Protein AF-A0A0Q5D9E0-F1 (afdb_monomer)

Radius of gyration: 18.49 Å; Cα contacts (8 Å, |Δi|>4): 14; chains: 1; bounding box: 30×26×56 Å

Solvent-accessible surface area (backbone atoms only — not comparable to full-atom values): 4467 Å² total; per-residue (Å²): 138,83,84,82,87,74,85,89,75,75,97,61,94,70,74,54,61,66,59,54,43,27,58,74,41,78,64,37,59,68,62,37,50,53,50,53,51,51,53,53,51,49,51,52,52,50,50,54,52,49,53,49,34,58,76,71,68,51,91,76,83,75,91,75,94,79,81,132

pLDDT: mean 74.45, std 16.93, range [37.97, 95.25]

Structure (mmCIF, N/CA/C/O backbone):
data_AF-A0A0Q5D9E0-F1
#
_entry.id   AF-A0A0Q5D9E0-F1
#
loop_
_atom_site.group_PDB
_atom_site.id
_atom_site.type_symbol
_atom_site.label_atom_id
_atom_site.label_alt_id
_atom_site.label_comp_id
_atom_site.label_asym_id
_atom_site.label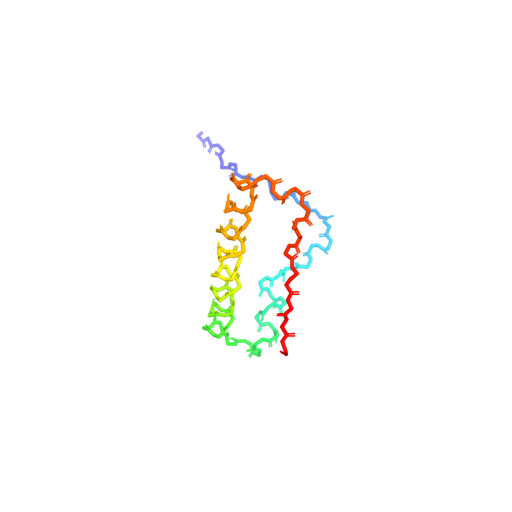_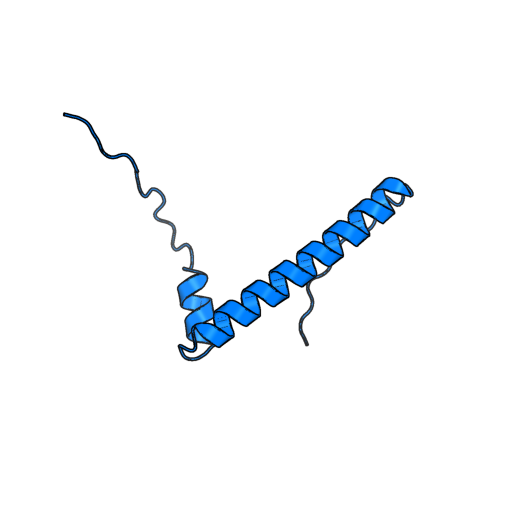entity_id
_atom_site.label_seq_id
_atom_site.pdbx_PDB_ins_code
_atom_site.Cartn_x
_atom_site.Cartn_y
_atom_site.Cartn_z
_atom_site.occupancy
_atom_site.B_iso_or_equiv
_atom_site.auth_seq_id
_atom_site.auth_comp_id
_atom_site.auth_asym_id
_atom_site.auth_atom_id
_atom_site.pdbx_PDB_model_num
ATOM 1 N N . MET A 1 1 ? 19.680 -10.382 35.282 1.00 38.09 1 MET A N 1
ATOM 2 C CA . MET A 1 1 ? 18.968 -10.945 34.113 1.00 38.09 1 MET A CA 1
ATOM 3 C C . MET A 1 1 ? 18.442 -9.766 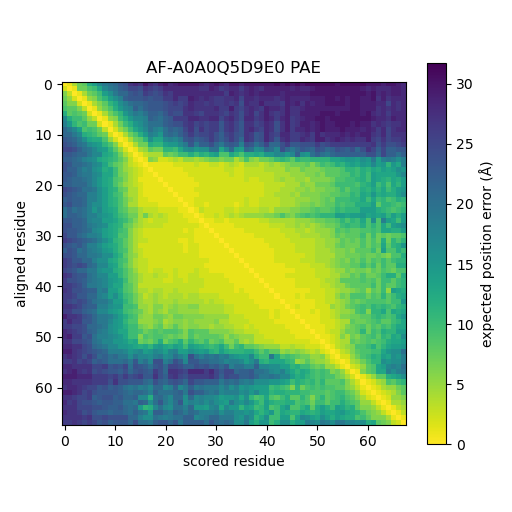33.316 1.00 38.09 1 MET A C 1
ATOM 5 O O . MET A 1 1 ? 17.533 -9.103 33.779 1.00 38.09 1 MET A O 1
ATOM 9 N N . SER A 1 2 ? 19.292 -9.246 32.435 1.00 37.97 2 SER A N 1
ATOM 10 C CA . SER A 1 2 ? 19.211 -9.368 30.966 1.00 37.97 2 SER A CA 1
ATOM 11 C C . SER A 1 2 ? 18.245 -8.366 30.342 1.00 37.97 2 SER A C 1
ATOM 13 O O . SER A 1 2 ? 17.045 -8.396 30.585 1.00 37.97 2 SER A O 1
ATOM 15 N N . ALA A 1 3 ? 18.857 -7.470 29.569 1.00 45.25 3 ALA A N 1
ATOM 16 C CA . ALA A 1 3 ? 18.303 -6.318 28.886 1.00 45.25 3 ALA A CA 1
ATOM 17 C C . ALA A 1 3 ? 17.283 -6.694 27.803 1.00 45.25 3 ALA A C 1
ATOM 19 O O . ALA A 1 3 ? 17.481 -7.665 27.074 1.00 45.25 3 ALA A O 1
ATOM 20 N N . ILE A 1 4 ? 16.257 -5.856 27.648 1.00 52.31 4 ILE A N 1
ATOM 21 C CA . ILE A 1 4 ? 15.454 -5.786 26.429 1.00 52.31 4 ILE A CA 1
ATOM 22 C C . ILE A 1 4 ? 15.944 -4.559 25.657 1.00 52.31 4 ILE A C 1
ATOM 24 O O . ILE A 1 4 ? 15.769 -3.417 26.072 1.00 52.31 4 ILE A O 1
ATOM 28 N N . ILE A 1 5 ? 16.639 -4.857 24.563 1.00 55.00 5 ILE A N 1
ATOM 29 C CA . ILE A 1 5 ? 16.906 -4.002 23.403 1.00 55.00 5 ILE A CA 1
ATOM 30 C C . ILE A 1 5 ? 15.532 -3.481 22.931 1.00 55.00 5 ILE A C 1
ATOM 32 O O . ILE A 1 5 ? 14.598 -4.264 22.827 1.00 55.00 5 ILE A O 1
ATOM 36 N N . GLN A 1 6 ? 15.302 -2.189 22.711 1.00 53.12 6 GLN A N 1
ATOM 37 C CA . GLN A 1 6 ? 15.732 -1.532 21.484 1.00 53.12 6 GLN A CA 1
ATOM 38 C C . GLN A 1 6 ? 15.597 -0.016 21.638 1.00 53.12 6 GLN A C 1
ATOM 40 O O . GLN A 1 6 ? 14.551 0.494 22.036 1.00 53.12 6 GLN A O 1
ATOM 45 N N . ALA A 1 7 ? 16.676 0.691 21.318 1.00 51.22 7 ALA A N 1
ATOM 46 C CA . ALA A 1 7 ? 16.697 2.136 21.230 1.00 51.22 7 ALA A CA 1
ATOM 47 C C . ALA A 1 7 ? 15.732 2.599 20.125 1.00 51.22 7 ALA A C 1
ATOM 49 O O . ALA A 1 7 ? 15.967 2.340 18.947 1.00 51.22 7 ALA A O 1
ATOM 50 N N . VAL A 1 8 ? 14.655 3.290 20.509 1.00 57.81 8 VAL A N 1
ATOM 51 C CA . VAL A 1 8 ? 13.919 4.186 19.609 1.00 57.81 8 VAL A CA 1
ATOM 52 C C . VAL A 1 8 ? 14.801 5.421 19.421 1.00 57.81 8 VAL A C 1
ATOM 54 O O . VAL A 1 8 ? 14.793 6.364 20.205 1.00 57.81 8 VAL A O 1
ATOM 57 N N . THR A 1 9 ? 15.668 5.348 18.420 1.00 59.38 9 THR A N 1
ATOM 58 C CA . THR A 1 9 ? 16.308 6.496 17.775 1.00 59.38 9 THR A CA 1
ATOM 59 C C . THR A 1 9 ? 15.657 6.558 16.398 1.00 59.38 9 THR A C 1
ATOM 61 O O . THR A 1 9 ? 15.746 5.582 15.658 1.00 59.38 9 THR A O 1
ATOM 64 N N . THR A 1 10 ? 14.900 7.595 16.051 1.00 50.59 10 THR A N 1
ATOM 65 C CA . THR A 1 10 ? 15.452 8.911 15.719 1.00 50.59 10 THR A CA 1
ATOM 66 C C . TH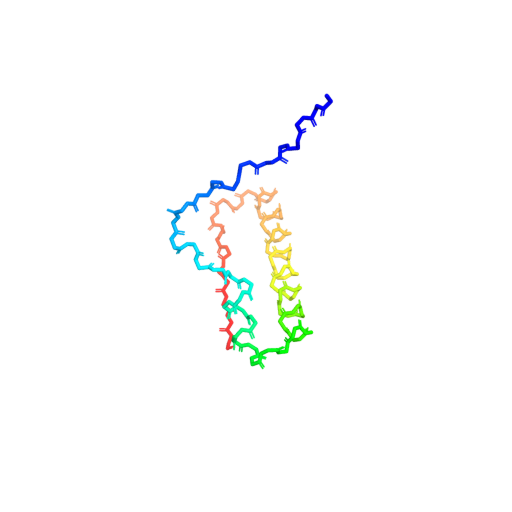R A 1 10 ? 14.369 9.978 15.894 1.00 50.59 10 THR A C 1
ATOM 68 O O . THR A 1 10 ? 13.281 9.854 15.352 1.00 50.59 10 THR A O 1
ATOM 71 N N . ASN A 1 11 ? 14.677 11.026 16.662 1.00 51.62 11 ASN A N 1
ATOM 72 C CA . ASN A 1 11 ? 13.884 12.252 16.736 1.00 51.62 11 ASN A CA 1
ATOM 73 C C . ASN A 1 11 ? 14.145 13.097 15.482 1.00 51.62 11 ASN A C 1
ATOM 75 O O . ASN A 1 11 ? 14.939 14.035 15.519 1.00 51.62 11 ASN A O 1
ATOM 79 N N . ASP A 1 12 ? 13.492 12.744 14.388 1.00 53.00 12 ASP A N 1
ATOM 80 C CA . ASP A 1 12 ? 13.116 13.694 13.346 1.00 53.00 12 ASP A CA 1
ATOM 81 C C . ASP A 1 12 ? 11.585 13.698 13.324 1.00 53.00 12 ASP A C 1
ATOM 83 O O . ASP A 1 12 ? 10.968 12.741 13.795 1.00 53.00 12 ASP A O 1
ATOM 87 N N . VAL A 1 13 ? 10.936 14.748 12.834 1.00 53.66 13 VAL A N 1
ATOM 88 C CA . VAL A 1 13 ? 9.475 14.726 12.622 1.00 53.66 13 VAL A CA 1
ATOM 89 C C . VAL A 1 13 ? 9.202 13.841 11.400 1.00 53.66 13 VAL A C 1
ATOM 91 O O . VAL A 1 13 ? 8.824 14.301 10.326 1.00 53.66 13 VAL A O 1
ATOM 94 N N . GLU A 1 14 ? 9.508 12.557 11.547 1.00 55.41 14 GLU A N 1
ATOM 95 C CA . GLU A 1 14 ? 9.212 11.488 10.620 1.00 55.41 14 GLU A CA 1
ATOM 96 C C . GLU A 1 14 ? 7.697 11.351 10.685 1.00 55.41 14 GLU A C 1
ATOM 98 O O . GLU A 1 14 ? 7.146 10.842 11.659 1.00 55.41 14 GLU A O 1
ATOM 103 N N . ILE A 1 15 ? 7.016 11.973 9.718 1.00 65.88 15 ILE A N 1
ATOM 104 C CA . ILE A 1 15 ? 5.565 11.896 9.576 1.00 65.88 15 ILE A CA 1
ATOM 105 C C . ILE A 1 15 ? 5.195 10.427 9.731 1.00 65.88 15 ILE A C 1
ATOM 107 O O . ILE A 1 15 ? 5.610 9.613 8.905 1.00 65.88 15 ILE A O 1
ATOM 111 N N . ASP A 1 16 ? 4.437 10.093 10.778 1.00 84.69 16 ASP A N 1
ATOM 112 C CA . ASP A 1 16 ? 3.932 8.740 10.938 1.00 84.69 16 ASP A CA 1
ATOM 113 C C . ASP A 1 16 ? 3.003 8.474 9.752 1.00 84.69 16 ASP A C 1
ATOM 115 O O . ASP A 1 16 ? 1.864 8.943 9.675 1.00 84.69 16 ASP A O 1
ATOM 119 N N . HIS A 1 17 ? 3.543 7.770 8.761 1.00 83.12 17 HIS A N 1
ATOM 120 C CA . HIS A 1 17 ? 2.848 7.471 7.524 1.00 83.12 17 HIS A CA 1
ATOM 121 C C . HIS A 1 17 ? 1.603 6.625 7.780 1.00 83.12 17 HIS A C 1
ATOM 123 O O . HIS A 1 17 ? 0.657 6.714 6.998 1.00 83.12 17 HIS A O 1
ATOM 129 N N . ALA A 1 18 ? 1.570 5.844 8.865 1.00 84.25 18 ALA A N 1
ATOM 130 C CA . ALA A 1 18 ? 0.387 5.092 9.247 1.00 84.25 18 ALA A CA 1
ATOM 131 C C . ALA A 1 18 ? -0.706 6.031 9.772 1.00 84.25 18 ALA A C 1
ATOM 133 O O . ALA A 1 18 ? -1.847 5.929 9.320 1.00 84.25 18 ALA A O 1
ATOM 134 N N . GLU A 1 19 ? -0.365 6.985 10.644 1.00 87.50 19 GLU A N 1
ATOM 135 C CA . GLU A 1 19 ? -1.321 7.995 11.124 1.00 87.50 19 GLU A CA 1
ATOM 136 C C . GLU A 1 19 ? -1.815 8.902 9.990 1.00 87.50 19 GLU A C 1
ATOM 138 O O . GLU A 1 19 ? -3.019 9.129 9.860 1.00 87.50 19 GLU A O 1
ATOM 143 N N . ALA A 1 20 ? -0.917 9.366 9.116 1.00 87.88 20 ALA A N 1
ATOM 144 C CA . ALA A 1 20 ? -1.275 10.196 7.966 1.00 87.88 20 ALA A CA 1
ATOM 145 C C . ALA A 1 20 ? -2.184 9.450 6.974 1.00 87.88 20 ALA A C 1
ATOM 147 O O . ALA A 1 20 ? -3.157 10.015 6.468 1.00 87.88 20 ALA A O 1
ATOM 148 N N . LEU A 1 21 ? -1.903 8.169 6.719 1.00 88.44 21 LEU A N 1
ATOM 149 C CA . LEU A 1 21 ? -2.734 7.331 5.860 1.00 88.44 21 LEU A CA 1
ATOM 150 C C . LEU A 1 21 ? -4.101 7.060 6.495 1.00 88.44 21 LEU A C 1
ATOM 152 O O . LEU A 1 21 ? -5.114 7.107 5.798 1.00 88.44 21 LEU A O 1
ATOM 156 N N . LEU A 1 22 ? -4.146 6.790 7.800 1.00 91.69 22 LEU A N 1
ATOM 157 C CA . LEU A 1 22 ? -5.394 6.555 8.518 1.00 91.69 22 LEU A CA 1
ATOM 158 C C . LEU A 1 22 ? -6.264 7.819 8.541 1.00 91.69 22 LEU A C 1
ATOM 160 O O . LEU A 1 22 ? -7.466 7.735 8.290 1.00 91.69 22 LEU A O 1
ATOM 164 N N . ALA A 1 23 ? -5.656 8.990 8.750 1.00 91.94 23 ALA A N 1
ATOM 165 C CA . ALA A 1 23 ? -6.333 10.281 8.659 1.00 91.94 23 ALA A CA 1
ATOM 166 C C . ALA A 1 23 ? -6.887 10.544 7.248 1.00 91.94 23 ALA A C 1
ATOM 168 O O . ALA A 1 23 ? -8.018 11.006 7.113 1.00 91.94 23 ALA A O 1
ATOM 169 N N . ALA A 1 24 ? -6.140 10.184 6.198 1.00 90.69 24 ALA A N 1
ATOM 170 C CA . ALA A 1 24 ? -6.593 10.300 4.808 1.00 90.69 24 ALA A CA 1
ATOM 171 C C . ALA A 1 24 ? -7.783 9.381 4.462 1.00 90.69 24 ALA A C 1
ATOM 173 O O . ALA A 1 24 ? -8.475 9.633 3.480 1.00 90.69 24 ALA A O 1
ATOM 174 N N . HIS A 1 25 ? -8.027 8.337 5.261 1.00 93.31 25 HIS A N 1
ATOM 175 C CA . HIS A 1 25 ? -9.179 7.437 5.133 1.00 93.31 25 HIS A CA 1
ATOM 176 C C . HIS A 1 25 ? -10.231 7.678 6.227 1.00 93.31 25 HIS A C 1
ATOM 178 O O . HIS A 1 25 ? -11.009 6.778 6.530 1.00 93.31 25 HIS A O 1
ATOM 184 N N . GLU A 1 26 ? -10.242 8.862 6.851 1.00 91.44 26 GLU A N 1
ATOM 185 C CA . GLU A 1 26 ? -11.220 9.247 7.884 1.00 91.44 26 GLU A CA 1
ATOM 186 C C . GLU A 1 26 ? -11.289 8.261 9.071 1.00 91.44 26 GLU A C 1
ATOM 188 O O . GLU A 1 26 ? -12.322 8.109 9.722 1.00 91.44 26 GLU A O 1
ATOM 193 N N . GLY A 1 27 ? -10.183 7.572 9.371 1.00 88.81 27 GLY A N 1
ATOM 194 C CA . GLY A 1 27 ? -10.130 6.556 10.425 1.00 88.81 27 GLY A CA 1
ATOM 195 C C . GLY A 1 27 ? -10.566 5.148 9.998 1.00 88.81 27 GLY A C 1
ATOM 196 O O . GLY A 1 27 ? -10.527 4.236 10.828 1.00 88.81 27 GLY A O 1
ATOM 197 N N . ASP A 1 28 ? -10.936 4.920 8.733 1.00 92.81 28 ASP A N 1
ATOM 198 C CA . ASP A 1 28 ? -11.225 3.576 8.219 1.00 92.81 28 ASP A CA 1
ATOM 199 C C . ASP A 1 28 ? -9.926 2.784 7.995 1.00 92.81 28 ASP A C 1
ATOM 201 O O . ASP A 1 28 ? -9.283 2.822 6.939 1.00 92.81 28 ASP A O 1
ATOM 205 N N . ALA A 1 29 ? -9.557 2.012 9.017 1.00 91.44 29 ALA A N 1
ATOM 206 C CA . ALA A 1 29 ? -8.377 1.158 8.996 1.00 91.44 29 ALA A CA 1
ATOM 207 C C . ALA A 1 29 ? -8.433 0.067 7.909 1.00 91.44 29 ALA A C 1
ATOM 209 O O . ALA A 1 29 ? -7.395 -0.313 7.364 1.00 91.44 29 ALA A O 1
ATOM 210 N N . VAL A 1 30 ? -9.619 -0.447 7.562 1.00 95.25 30 VAL A N 1
ATOM 211 C CA . VAL A 1 30 ? -9.751 -1.497 6.538 1.00 95.25 30 VAL A CA 1
ATOM 212 C C . VAL A 1 30 ? -9.543 -0.9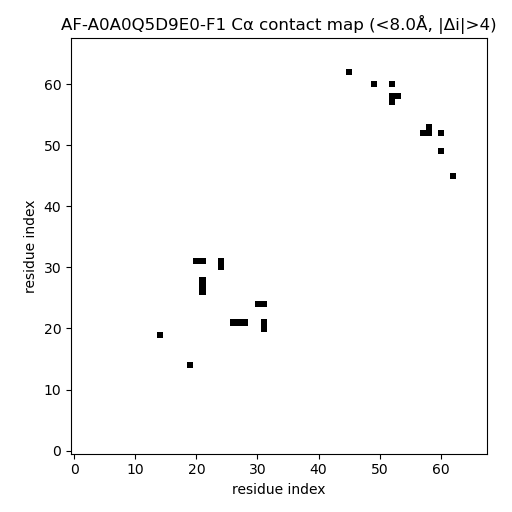03 5.148 1.00 95.25 30 VAL A C 1
ATOM 214 O O . VAL A 1 30 ? -8.860 -1.515 4.321 1.00 95.25 30 VAL A O 1
ATOM 217 N N . ALA A 1 31 ? -10.085 0.288 4.888 1.00 92.00 31 ALA A N 1
ATOM 218 C CA . ALA A 1 31 ? -9.838 1.016 3.646 1.00 92.00 31 ALA A CA 1
ATOM 219 C C . ALA A 1 31 ? -8.353 1.386 3.493 1.00 92.00 31 ALA A C 1
ATOM 221 O O . ALA A 1 31 ? -7.770 1.113 2.440 1.00 92.00 31 ALA A O 1
ATOM 222 N N . ALA A 1 32 ? -7.718 1.889 4.557 1.00 92.12 32 ALA A N 1
ATOM 223 C CA . ALA A 1 32 ? -6.289 2.201 4.565 1.00 92.12 32 ALA A CA 1
ATOM 224 C C . ALA A 1 32 ? -5.415 0.959 4.292 1.00 92.12 32 ALA A C 1
ATOM 226 O O . ALA A 1 32 ? -4.500 1.003 3.471 1.00 92.12 32 ALA A O 1
ATOM 227 N N . 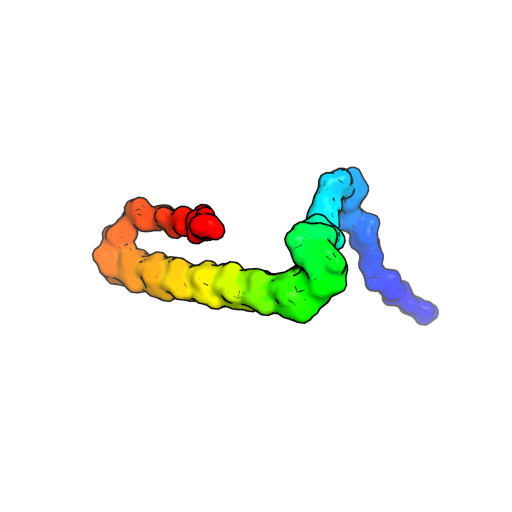LEU A 1 33 ? -5.724 -0.193 4.898 1.00 92.44 33 LEU A N 1
ATOM 228 C CA . LEU A 1 33 ? -4.992 -1.437 4.625 1.00 92.44 33 LEU A CA 1
ATOM 229 C C . LEU A 1 33 ? -5.183 -1.926 3.186 1.00 92.44 33 LEU A C 1
ATOM 231 O O . LEU A 1 33 ? -4.218 -2.333 2.538 1.00 92.44 33 LEU A O 1
ATOM 235 N N . ARG A 1 34 ? -6.410 -1.863 2.653 1.00 94.88 34 ARG A N 1
ATOM 236 C CA . ARG A 1 34 ? -6.683 -2.209 1.246 1.00 94.88 34 ARG A CA 1
ATOM 237 C C . ARG A 1 34 ? -5.886 -1.329 0.287 1.00 94.88 34 ARG A C 1
ATOM 239 O O . ARG A 1 34 ? -5.374 -1.833 -0.708 1.00 94.88 34 ARG A O 1
ATOM 246 N N . HIS A 1 35 ? -5.749 -0.047 0.611 1.00 91.50 35 HIS A N 1
ATOM 247 C CA . HIS A 1 35 ? -4.943 0.905 -0.144 1.00 91.50 35 HIS A CA 1
ATOM 248 C C . HIS A 1 35 ? -3.464 0.497 -0.176 1.00 91.50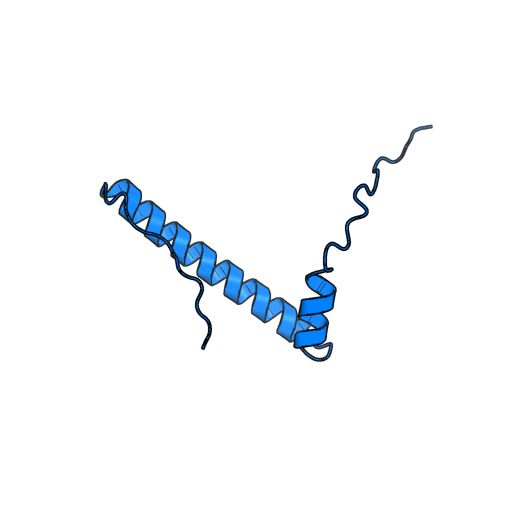 35 HIS A C 1
ATOM 250 O O . HIS A 1 35 ? -2.890 0.389 -1.256 1.00 91.50 35 HIS A O 1
ATOM 256 N N . VAL A 1 36 ? -2.865 0.191 0.980 1.00 92.88 36 VAL A N 1
ATOM 257 C CA . VAL A 1 36 ? -1.457 -0.251 1.061 1.00 92.88 36 VAL A CA 1
ATOM 258 C C . VAL A 1 36 ? -1.234 -1.547 0.286 1.00 92.88 36 VAL A C 1
ATOM 260 O O . VAL A 1 36 ? -0.243 -1.686 -0.429 1.00 92.88 36 VAL A O 1
ATOM 263 N N . ILE A 1 37 ? -2.167 -2.497 0.387 1.00 94.25 37 ILE A N 1
ATOM 264 C CA . ILE A 1 37 ? -2.092 -3.764 -0.352 1.00 94.25 37 ILE A CA 1
ATOM 265 C C . ILE A 1 37 ? -2.155 -3.521 -1.868 1.00 94.25 37 ILE A C 1
ATOM 267 O O . ILE A 1 37 ? -1.428 -4.172 -2.624 1.00 94.25 37 ILE A O 1
ATOM 271 N N . ALA A 1 38 ? -2.993 -2.585 -2.322 1.00 92.81 38 ALA A N 1
ATOM 272 C CA . ALA A 1 38 ? -3.074 -2.214 -3.732 1.00 92.81 38 ALA A CA 1
ATOM 273 C C . ALA A 1 38 ? -1.755 -1.602 -4.230 1.00 92.81 38 ALA A C 1
ATOM 275 O O . ALA A 1 38 ? -1.244 -2.014 -5.274 1.00 92.81 38 ALA A O 1
ATOM 276 N N . ASP A 1 39 ? -1.156 -0.699 -3.452 1.00 89.25 39 ASP A N 1
ATOM 277 C CA . ASP A 1 39 ? 0.123 -0.070 -3.794 1.00 89.25 39 ASP A CA 1
ATOM 278 C C . ASP A 1 39 ? 1.270 -1.098 -3.829 1.00 89.25 39 ASP A C 1
ATOM 280 O O . ASP A 1 39 ? 2.080 -1.107 -4.761 1.00 89.25 39 ASP A O 1
ATOM 284 N N . ALA A 1 40 ? 1.303 -2.034 -2.874 1.00 90.75 40 ALA A N 1
ATOM 285 C CA . ALA A 1 40 ? 2.272 -3.132 -2.861 1.00 90.75 40 ALA A CA 1
ATOM 286 C C . ALA A 1 40 ? 2.114 -4.057 -4.081 1.00 90.75 40 ALA A C 1
ATOM 288 O O . ALA A 1 40 ? 3.105 -4.463 -4.695 1.00 90.75 40 ALA A O 1
ATOM 289 N N . SER A 1 41 ? 0.871 -4.351 -4.472 1.00 91.62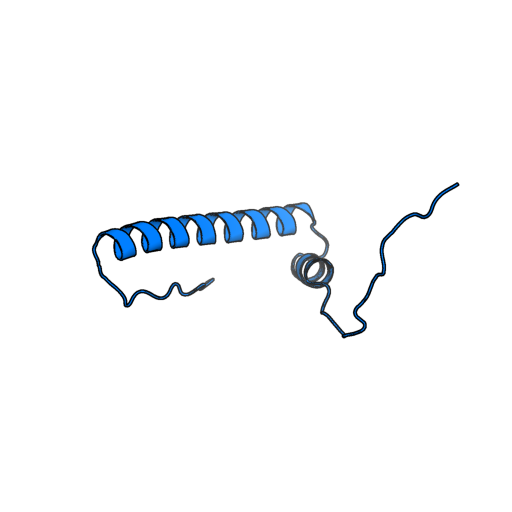 41 SER A N 1
ATOM 290 C CA . SER A 1 41 ? 0.570 -5.159 -5.661 1.00 91.62 41 SER A CA 1
ATOM 291 C C . SER A 1 41 ? 1.021 -4.459 -6.946 1.00 91.62 41 SER A C 1
ATOM 293 O O . SER A 1 41 ? 1.616 -5.091 -7.821 1.00 91.62 41 SER A O 1
ATOM 295 N N . PHE A 1 42 ? 0.806 -3.142 -7.043 1.00 89.19 42 PHE A N 1
ATOM 296 C CA . PHE A 1 42 ? 1.309 -2.334 -8.152 1.00 89.19 42 PHE A CA 1
ATOM 297 C C . PHE A 1 42 ? 2.838 -2.372 -8.219 1.00 89.19 42 PHE A C 1
ATOM 299 O O . PHE A 1 42 ? 3.395 -2.652 -9.281 1.00 89.19 42 PHE A O 1
ATOM 306 N N . LEU A 1 43 ? 3.526 -2.154 -7.092 1.00 89.19 43 LEU A N 1
ATOM 307 C CA . LEU A 1 43 ? 4.989 -2.185 -7.040 1.00 89.19 43 LEU A CA 1
ATOM 308 C C . LEU A 1 43 ? 5.543 -3.553 -7.454 1.00 89.19 43 LEU A C 1
ATOM 310 O O . LEU A 1 43 ? 6.521 -3.620 -8.197 1.00 89.19 43 LEU A O 1
ATOM 314 N N . HIS A 1 44 ? 4.889 -4.638 -7.039 1.00 88.50 44 HIS A N 1
ATOM 315 C CA . HIS A 1 44 ? 5.247 -5.985 -7.474 1.00 88.50 44 HIS A CA 1
ATOM 316 C C . HIS A 1 44 ? 5.130 -6.150 -8.998 1.00 88.50 44 HIS A C 1
ATOM 318 O O . HIS A 1 44 ? 6.058 -6.652 -9.635 1.00 88.50 44 HIS A O 1
ATOM 324 N N . GLY A 1 45 ? 4.040 -5.664 -9.600 1.00 87.44 45 GLY A N 1
ATOM 325 C CA . GLY A 1 45 ? 3.876 -5.649 -11.056 1.00 87.44 45 GLY A CA 1
ATOM 326 C C . GLY A 1 45 ? 4.972 -4.845 -11.762 1.00 87.44 45 GLY A C 1
ATOM 327 O O . GLY A 1 45 ? 5.547 -5.309 -12.745 1.00 87.44 45 GLY A O 1
ATOM 328 N N . GLN A 1 46 ? 5.332 -3.679 -11.219 1.00 86.50 46 GLN A N 1
ATOM 329 C CA . GLN A 1 46 ? 6.415 -2.859 -11.764 1.00 86.50 46 GLN A CA 1
ATOM 330 C C . GLN A 1 46 ? 7.780 -3.550 -11.668 1.00 86.50 46 GLN A C 1
ATOM 332 O O . GLN A 1 46 ? 8.567 -3.472 -12.608 1.00 86.50 46 GLN A O 1
ATOM 337 N N . LEU A 1 47 ? 8.060 -4.267 -10.578 1.00 85.38 47 LEU A N 1
ATOM 338 C CA . LEU A 1 47 ? 9.292 -5.047 -10.434 1.00 85.38 47 LEU A CA 1
ATOM 339 C C . LEU A 1 47 ? 9.360 -6.212 -11.425 1.00 85.38 47 LEU A C 1
ATOM 341 O O . LEU A 1 47 ? 10.427 -6.469 -11.981 1.00 85.38 47 LEU A O 1
ATOM 345 N N . LEU A 1 48 ? 8.236 -6.885 -11.684 1.00 84.94 48 LEU A N 1
ATOM 346 C CA . LEU A 1 48 ? 8.154 -7.932 -12.704 1.00 84.94 48 LEU A CA 1
ATOM 347 C C . LEU A 1 48 ? 8.418 -7.371 -14.110 1.00 84.94 48 LEU A C 1
ATOM 349 O O . LEU A 1 48 ? 9.163 -7.960 -14.888 1.00 84.94 48 LEU A O 1
ATOM 353 N N . ILE A 1 49 ? 7.852 -6.206 -14.427 1.00 83.12 49 ILE A N 1
ATOM 354 C CA . ILE A 1 49 ? 8.115 -5.513 -15.694 1.00 83.12 49 ILE A CA 1
ATOM 355 C C . ILE A 1 49 ? 9.602 -5.138 -15.793 1.00 83.12 49 ILE A C 1
ATOM 357 O O . ILE A 1 49 ? 10.244 -5.410 -16.810 1.00 83.12 49 ILE A O 1
ATOM 361 N N . ALA A 1 50 ? 10.178 -4.574 -14.727 1.00 80.62 50 ALA A N 1
ATOM 362 C CA . ALA A 1 50 ? 11.598 -4.232 -14.683 1.00 80.62 50 ALA A CA 1
ATOM 363 C C . ALA A 1 50 ? 12.491 -5.464 -14.890 1.00 80.62 50 ALA A C 1
ATOM 365 O O . ALA A 1 50 ? 13.447 -5.391 -15.658 1.00 80.62 50 ALA A O 1
ATOM 366 N N . SER A 1 51 ? 12.185 -6.596 -14.247 1.00 77.69 51 SER A N 1
ATOM 367 C CA . SER A 1 51 ? 12.986 -7.820 -14.373 1.00 77.69 51 SER A CA 1
ATOM 368 C C . SER A 1 51 ? 12.963 -8.379 -15.797 1.00 77.69 51 SER A C 1
ATOM 370 O O . SER A 1 51 ? 14.000 -8.828 -16.296 1.00 77.69 51 SER A O 1
ATOM 372 N N . MET A 1 52 ? 11.826 -8.266 -16.492 1.00 76.56 52 MET A N 1
ATOM 373 C CA . MET A 1 52 ? 11.737 -8.567 -17.920 1.00 76.56 52 MET A CA 1
ATOM 374 C C . MET A 1 52 ? 12.633 -7.622 -18.729 1.00 76.56 52 MET A C 1
ATOM 376 O O . MET A 1 52 ? 13.498 -8.093 -19.461 1.00 76.56 52 MET A O 1
ATOM 380 N N . PHE A 1 53 ? 12.516 -6.302 -18.563 1.00 73.25 53 PHE A N 1
ATOM 381 C CA . PHE A 1 53 ? 13.330 -5.339 -19.323 1.00 73.25 53 PHE A CA 1
ATOM 382 C C . PHE A 1 53 ? 14.838 -5.445 -19.049 1.00 73.25 53 PHE A C 1
ATOM 384 O O . PHE A 1 53 ? 15.628 -5.305 -19.983 1.00 73.25 53 PHE A O 1
ATOM 391 N N . VAL A 1 54 ? 15.244 -5.744 -17.811 1.00 68.81 54 VAL A N 1
ATOM 392 C CA . VAL A 1 54 ? 16.643 -6.037 -17.457 1.00 68.81 54 VAL A CA 1
ATOM 393 C C . VAL A 1 54 ? 17.124 -7.296 -18.182 1.00 68.81 54 VAL A C 1
ATOM 395 O O . VAL A 1 54 ? 18.208 -7.281 -18.761 1.00 68.81 54 VAL A O 1
ATOM 398 N N . SER A 1 55 ? 16.301 -8.348 -18.233 1.00 61.66 55 SER A N 1
ATOM 399 C CA . SER A 1 55 ? 16.617 -9.583 -18.969 1.00 61.66 55 SER A CA 1
ATOM 400 C C . SER A 1 55 ? 16.701 -9.364 -20.487 1.00 61.66 55 SER A C 1
ATOM 402 O O . SER A 1 55 ? 17.487 -10.023 -21.162 1.00 61.66 55 SER A O 1
ATOM 404 N N . TYR A 1 56 ? 15.938 -8.407 -21.025 1.00 61.06 56 TYR A N 1
ATOM 405 C CA . TYR A 1 56 ? 15.972 -8.001 -22.436 1.00 61.06 56 TYR A CA 1
ATOM 406 C C . TYR A 1 56 ? 17.029 -6.923 -22.757 1.00 61.06 56 TYR A C 1
ATOM 408 O O . TYR A 1 56 ? 17.127 -6.493 -23.905 1.00 61.06 56 TYR A O 1
ATOM 416 N N . GLY A 1 57 ? 17.829 -6.475 -21.781 1.00 58.03 57 GLY A N 1
ATOM 417 C CA . GLY A 1 57 ? 18.894 -5.483 -21.994 1.00 58.03 57 GLY A CA 1
ATOM 418 C C . GLY A 1 57 ? 18.413 -4.041 -22.217 1.00 58.03 57 GLY A C 1
ATOM 419 O O . GLY A 1 57 ? 19.187 -3.193 -22.659 1.00 58.03 57 GLY A O 1
ATOM 420 N N . ALA A 1 58 ? 17.154 -3.724 -21.903 1.00 58.59 58 ALA A N 1
ATOM 421 C CA . ALA A 1 58 ? 16.575 -2.389 -22.059 1.00 58.59 58 ALA A CA 1
ATOM 422 C C . ALA A 1 58 ? 16.838 -1.515 -20.814 1.00 58.59 58 ALA A C 1
ATOM 424 O O . ALA A 1 58 ? 15.960 -1.284 -19.981 1.00 58.59 58 ALA A O 1
ATOM 425 N N . GLY A 1 59 ? 18.071 -1.025 -20.675 1.00 57.00 59 GLY A N 1
ATOM 426 C CA . GLY A 1 59 ? 18.572 -0.271 -19.512 1.00 57.00 59 GLY A CA 1
ATOM 427 C C . GLY A 1 59 ? 18.063 1.172 -19.352 1.00 57.00 59 GLY A C 1
ATOM 428 O O . GLY A 1 59 ? 18.852 2.052 -19.023 1.00 57.00 59 GLY A O 1
ATOM 429 N N . GLY A 1 60 ? 16.777 1.443 -19.601 1.00 67.75 60 GLY A N 1
ATOM 430 C CA . GLY A 1 60 ? 16.223 2.809 -19.579 1.00 67.75 60 GLY A CA 1
ATOM 431 C C . GLY A 1 60 ? 14.853 2.976 -18.918 1.00 67.75 60 GLY A C 1
ATOM 432 O O . GLY A 1 60 ? 14.330 4.089 -18.878 1.00 67.75 60 GLY A O 1
ATOM 433 N N . TRP A 1 61 ? 14.247 1.905 -18.408 1.00 65.56 61 TRP A N 1
ATOM 434 C CA . TRP A 1 61 ? 12.893 1.972 -17.864 1.00 65.56 61 TRP A CA 1
ATOM 435 C C . TRP A 1 61 ? 12.872 2.497 -16.417 1.00 65.56 61 TRP A C 1
ATOM 437 O O . TRP A 1 61 ? 13.614 2.019 -15.560 1.00 65.56 61 TRP A O 1
ATOM 447 N N . ARG A 1 62 ? 12.008 3.486 -16.140 1.00 62.56 62 ARG A N 1
ATOM 448 C CA . ARG A 1 62 ? 11.745 4.031 -14.797 1.00 62.56 62 ARG A CA 1
ATOM 449 C C . ARG A 1 62 ? 10.245 3.936 -14.490 1.00 62.56 62 ARG A C 1
ATOM 451 O O . ARG A 1 62 ? 9.472 4.607 -15.179 1.00 62.56 62 ARG A O 1
ATOM 458 N N . PRO A 1 63 ? 9.818 3.163 -13.477 1.00 62.06 63 PRO A N 1
ATOM 459 C CA . PRO A 1 63 ? 8.417 3.121 -13.083 1.00 62.06 63 PRO A CA 1
ATOM 460 C C . PRO A 1 63 ? 7.975 4.485 -12.547 1.00 62.06 63 PRO A C 1
ATOM 462 O O . PRO A 1 63 ? 8.702 5.138 -11.797 1.00 62.06 63 PRO A O 1
ATOM 465 N N . ARG A 1 64 ? 6.768 4.915 -12.925 1.00 65.62 64 ARG A N 1
ATOM 466 C CA . ARG A 1 64 ? 6.108 6.099 -12.368 1.00 65.62 64 ARG A CA 1
ATOM 467 C C . ARG A 1 64 ? 4.858 5.635 -11.635 1.00 65.62 64 ARG A C 1
ATOM 469 O O . ARG A 1 64 ? 3.975 5.045 -12.249 1.00 65.62 64 ARG A O 1
ATOM 476 N N . PHE A 1 65 ? 4.800 5.883 -10.332 1.00 55.91 65 PHE A N 1
ATOM 477 C CA . PHE A 1 65 ? 3.576 5.709 -9.559 1.00 55.91 65 PHE A CA 1
ATOM 478 C C . PHE A 1 65 ? 2.656 6.895 -9.870 1.00 55.91 65 PHE A C 1
ATOM 480 O O . PHE A 1 65 ? 3.021 8.040 -9.609 1.00 55.91 65 PHE A O 1
ATOM 487 N N . VAL A 1 66 ? 1.516 6.630 -10.506 1.00 63.66 66 VAL A N 1
ATOM 488 C CA . VAL A 1 66 ? 0.474 7.623 -10.797 1.00 63.66 66 VAL A CA 1
ATOM 489 C C . VAL A 1 66 ? -0.842 7.046 -10.288 1.00 63.66 66 VAL A C 1
ATOM 491 O O . VAL A 1 66 ? -1.183 5.920 -10.645 1.00 63.66 66 VAL A O 1
ATOM 494 N N . ARG A 1 67 ? -1.557 7.808 -9.459 1.00 60.22 67 ARG A N 1
ATOM 495 C CA . ARG A 1 67 ? -2.971 7.584 -9.137 1.00 60.22 67 ARG A CA 1
ATOM 496 C C . ARG A 1 67 ? -3.806 8.629 -9.871 1.00 60.22 67 ARG A C 1
ATOM 498 O O . ARG A 1 67 ? -3.355 9.770 -9.976 1.00 60.22 67 ARG A O 1
ATOM 505 N N . GLU A 1 68 ? -4.960 8.213 -10.386 1.00 53.44 68 GLU A N 1
ATOM 506 C CA . GLU A 1 68 ? -6.032 9.120 -10.830 1.00 53.44 68 GLU A CA 1
ATOM 507 C C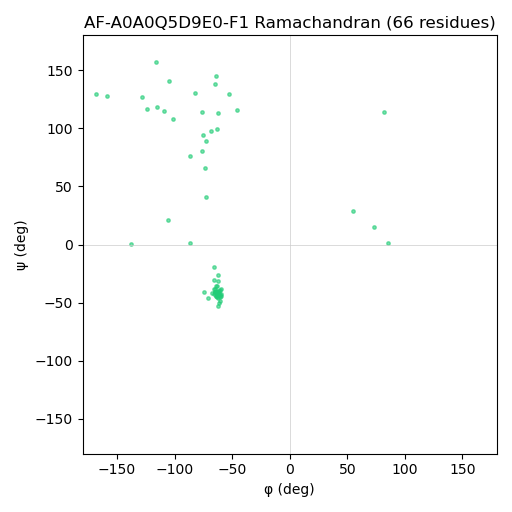 . GLU A 1 68 ? -6.775 9.713 -9.629 1.00 53.44 68 GLU A C 1
ATOM 509 O O . GLU A 1 68 ? -6.891 9.000 -8.602 1.00 53.44 68 GLU A O 1
#

Mean predicted aligned error: 12.59 Å

Sequence (68 aa):
MSAIIQAVTTNDVEIDHAEALLAAHEGDAVAALRHVIADASFLHGQLLIASMFVSYGAGGWRPRFVRE

Foldseek 3Di:
DDDDDDDPDDPDPPPPVQVVLCVVVVNPPVVSVVVVVVVVVVVVVVVVVVVVCVVVVVPDDDDDDDDD

Secondary structure (DSSP, 8-state):
-----------S----HHHHHHHHTTT-HHHHHHHHHHHHHHHHHHHHHHHHHHHTT-TT--------